Protein AF-A0A8U0A5E9-F1 (afdb_monomer_lite)

Foldseek 3Di:
DPPLVVVLVPDPDPVVNVVSVVVVLVVLQVPDPLWDPVVLLVLQVVLQVVDQFWKWKWWDASSHQIAIETAPPQDVVNVVVQLVCCLVVVADPFDPSQVVSVVVSCVVIVRGPDMKMWGADPNDITIHQHDQPDPVHHPVNSVVNNVSSVCCVPVPPVPPRYDHD

pLDDT: mean 82.04, std 12.23, range [41.22, 96.75]

Organism: NCBI:txid2934340

Structure (mmCIF, N/CA/C/O backbone):
data_AF-A0A8U0A5E9-F1
#
_entry.id   AF-A0A8U0A5E9-F1
#
loop_
_atom_site.group_PDB
_atom_site.id
_atom_site.type_symbol
_atom_site.label_atom_id
_atom_site.label_alt_id
_atom_site.label_comp_id
_atom_site.label_asym_id
_atom_site.label_entity_id
_atom_site.label_seq_id
_atom_site.pdbx_PDB_ins_code
_atom_site.Cartn_x
_atom_site.Cartn_y
_atom_site.Cartn_z
_atom_site.occupancy
_atom_site.B_iso_or_equiv
_atom_site.auth_seq_id
_atom_site.auth_comp_id
_atom_site.auth_asym_id
_atom_site.auth_atom_id
_atom_site.pdbx_PDB_model_num
ATOM 1 N N . MET A 1 1 ? 11.866 -11.797 -27.544 1.00 51.47 1 MET A N 1
ATOM 2 C CA . MET A 1 1 ? 11.736 -10.654 -26.614 1.00 51.47 1 MET A CA 1
ATOM 3 C C . MET A 1 1 ? 12.312 -9.445 -27.316 1.00 51.47 1 MET A C 1
ATOM 5 O O . MET A 1 1 ? 13.395 -9.583 -27.867 1.00 51.47 1 MET A O 1
ATOM 9 N N . ALA A 1 2 ? 11.593 -8.322 -27.371 1.00 57.91 2 ALA A N 1
ATOM 10 C CA . ALA A 1 2 ? 12.193 -7.073 -27.834 1.00 57.91 2 ALA A CA 1
ATOM 11 C C . ALA A 1 2 ? 13.310 -6.688 -26.852 1.00 57.91 2 ALA A C 1
ATOM 13 O O . ALA A 1 2 ? 13.081 -6.697 -25.641 1.00 57.91 2 ALA A O 1
ATOM 14 N N . ASP A 1 3 ? 14.512 -6.423 -27.361 1.00 84.25 3 ASP A N 1
ATOM 15 C CA . ASP A 1 3 ? 15.645 -5.982 -26.550 1.00 84.25 3 ASP A CA 1
ATOM 16 C C . ASP A 1 3 ? 15.459 -4.499 -26.206 1.00 84.25 3 ASP A C 1
ATOM 18 O O . ASP A 1 3 ? 16.008 -3.602 -26.846 1.00 84.25 3 ASP A O 1
ATOM 22 N N . TRP A 1 4 ? 14.594 -4.235 -25.225 1.00 86.25 4 TRP A N 1
ATOM 23 C CA . TRP A 1 4 ? 14.297 -2.882 -24.760 1.00 86.25 4 TRP A CA 1
ATOM 24 C C . TRP A 1 4 ? 15.558 -2.168 -24.253 1.00 86.25 4 TRP A C 1
ATOM 26 O O . TRP A 1 4 ? 15.615 -0.942 -24.300 1.00 86.25 4 TRP A O 1
ATOM 36 N N . MET A 1 5 ? 16.580 -2.913 -23.805 1.00 87.44 5 MET A N 1
ATOM 37 C CA . M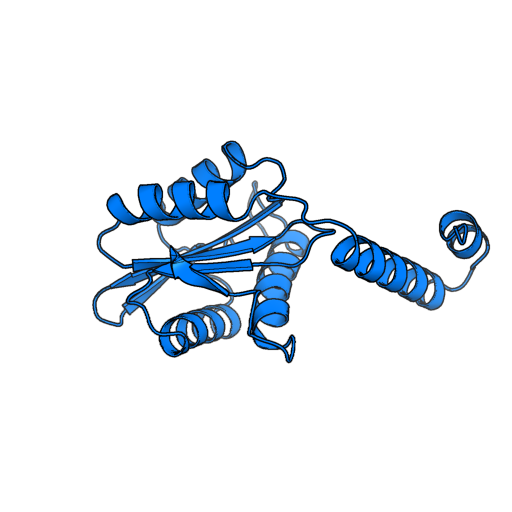ET A 1 5 ? 17.868 -2.344 -23.407 1.00 87.44 5 MET A CA 1
ATOM 38 C C . MET A 1 5 ? 18.635 -1.818 -24.621 1.00 87.44 5 MET A C 1
ATOM 40 O O . MET A 1 5 ? 19.213 -0.732 -24.541 1.00 87.44 5 MET A O 1
ATOM 44 N N . ALA A 1 6 ? 18.597 -2.522 -25.756 1.00 89.38 6 ALA A N 1
ATOM 45 C CA . ALA A 1 6 ? 19.139 -2.011 -27.014 1.00 89.38 6 ALA A CA 1
ATOM 46 C C . ALA A 1 6 ? 18.345 -0.798 -27.534 1.00 89.38 6 ALA A C 1
ATOM 48 O O . ALA A 1 6 ? 18.952 0.193 -27.938 1.00 89.38 6 ALA A O 1
ATOM 49 N N . GLU A 1 7 ? 17.006 -0.826 -27.475 1.00 90.19 7 GLU A N 1
ATOM 50 C CA . GLU A 1 7 ? 16.153 0.324 -27.841 1.00 90.19 7 GLU A CA 1
ATOM 51 C C . GLU A 1 7 ? 16.482 1.551 -26.968 1.00 90.19 7 GLU A C 1
ATOM 53 O O . GLU A 1 7 ? 16.698 2.650 -27.478 1.00 90.19 7 GLU A O 1
ATOM 58 N N . TYR A 1 8 ? 16.605 1.356 -25.652 1.00 89.25 8 TYR A N 1
ATOM 59 C CA . TYR A 1 8 ? 16.955 2.401 -24.690 1.00 89.25 8 TYR A CA 1
ATOM 60 C C . TYR A 1 8 ? 18.354 2.983 -24.933 1.00 89.25 8 TYR A C 1
ATOM 62 O O . TYR A 1 8 ? 18.518 4.206 -24.979 1.00 89.25 8 TYR A O 1
ATOM 70 N N . SER A 1 9 ? 19.357 2.117 -25.111 1.00 89.50 9 SER A N 1
ATOM 71 C CA . SER A 1 9 ? 20.761 2.523 -25.269 1.00 89.50 9 SER A CA 1
ATOM 72 C C . SER A 1 9 ? 20.992 3.315 -26.556 1.00 89.50 9 SER A C 1
ATOM 74 O O . SER A 1 9 ? 21.755 4.276 -26.544 1.00 89.50 9 SER A O 1
ATOM 76 N N . ASN A 1 10 ? 20.283 2.966 -27.634 1.00 93.00 10 ASN A N 1
ATOM 77 C CA . ASN A 1 10 ? 20.398 3.628 -28.937 1.00 93.00 10 ASN A CA 1
ATOM 78 C C . ASN A 1 10 ? 19.522 4.886 -29.077 1.00 93.00 10 ASN A C 1
ATOM 80 O O . ASN A 1 10 ? 19.561 5.554 -30.107 1.00 93.00 10 ASN A O 1
ATOM 84 N N . THR A 1 11 ? 18.700 5.206 -28.075 1.00 91.25 11 THR A N 1
ATOM 85 C CA . THR A 1 11 ? 17.837 6.390 -28.100 1.00 91.25 11 THR A CA 1
ATOM 86 C C . THR A 1 11 ? 18.564 7.572 -27.470 1.00 91.25 11 THR A C 1
ATOM 88 O O . THR A 1 11 ? 18.832 7.536 -26.277 1.00 91.25 11 THR A O 1
ATOM 91 N N . ASP A 1 12 ? 18.833 8.645 -28.212 1.00 91.12 12 ASP A N 1
ATOM 92 C CA . ASP A 1 12 ? 19.530 9.828 -27.669 1.00 91.12 12 ASP A CA 1
ATOM 93 C C . ASP A 1 12 ? 18.594 10.845 -26.999 1.00 91.12 12 ASP A C 1
ATOM 95 O O . ASP A 1 12 ? 19.025 11.676 -26.200 1.00 91.12 12 ASP A O 1
ATOM 99 N N . ASN A 1 13 ? 17.292 10.782 -27.292 1.00 91.81 13 ASN A N 1
ATOM 100 C CA . ASN A 1 13 ? 16.302 11.689 -26.719 1.00 91.81 13 ASN A CA 1
ATOM 101 C C . ASN A 1 13 ? 15.880 11.228 -25.303 1.00 91.81 13 ASN A C 1
ATOM 103 O O . ASN A 1 13 ? 15.302 10.143 -25.168 1.00 91.81 13 ASN A O 1
ATOM 107 N N . PRO A 1 14 ? 16.070 12.050 -24.250 1.00 81.69 14 PRO A N 1
ATOM 108 C CA . PRO A 1 14 ? 15.674 11.701 -22.882 1.00 81.69 14 PRO A CA 1
ATOM 109 C C . PRO A 1 14 ? 14.181 11.377 -22.713 1.00 81.69 14 PRO A C 1
ATOM 111 O O . PRO A 1 14 ? 13.823 10.509 -21.918 1.00 81.69 14 PRO A O 1
ATOM 114 N N . HIS A 1 15 ? 13.304 12.038 -23.474 1.00 77.25 15 HIS A N 1
ATOM 115 C CA . HIS A 1 15 ? 11.858 11.795 -23.438 1.00 77.25 15 HIS A CA 1
ATOM 116 C C . HIS A 1 15 ? 11.489 10.427 -24.014 1.00 77.25 15 HIS A C 1
ATOM 118 O O . HIS A 1 15 ? 10.670 9.706 -23.446 1.00 77.25 15 HIS A O 1
ATOM 124 N N . GLU A 1 16 ? 12.124 10.031 -25.115 1.00 88.38 16 GLU A N 1
ATOM 125 C CA . GLU A 1 16 ? 11.899 8.714 -25.718 1.00 88.38 16 GLU A CA 1
ATOM 126 C C . GLU A 1 16 ? 12.497 7.596 -24.849 1.00 88.38 16 GLU A C 1
ATOM 128 O O . GLU A 1 16 ? 11.828 6.591 -24.605 1.00 88.38 16 GLU A O 1
ATOM 133 N N . ARG A 1 17 ? 13.673 7.817 -24.238 1.00 76.94 17 ARG A N 1
ATOM 134 C CA . ARG A 1 17 ? 14.220 6.928 -23.194 1.00 76.94 17 ARG A CA 1
ATOM 135 C C . ARG A 1 17 ? 13.240 6.727 -22.040 1.00 76.94 17 ARG A C 1
ATOM 137 O O . ARG A 1 17 ? 13.028 5.600 -21.594 1.00 76.94 17 ARG A O 1
ATOM 144 N N . TYR A 1 18 ? 12.616 7.806 -21.570 1.00 74.12 18 TYR A N 1
ATOM 145 C CA . TYR A 1 18 ? 11.615 7.739 -20.509 1.00 74.12 18 TYR A CA 1
ATOM 146 C C . TYR A 1 18 ? 10.375 6.933 -20.924 1.00 74.12 18 TYR A C 1
ATOM 148 O O . TYR A 1 18 ? 9.887 6.112 -20.145 1.00 74.12 18 TYR A O 1
ATOM 156 N N . LYS A 1 19 ? 9.880 7.100 -22.157 1.00 81.62 19 LYS A N 1
ATOM 157 C CA . LYS A 1 19 ? 8.764 6.295 -22.684 1.00 81.62 19 LYS A CA 1
ATOM 158 C C . LYS A 1 19 ? 9.102 4.805 -22.756 1.00 81.62 19 LYS A C 1
ATOM 160 O O . LYS A 1 19 ? 8.253 3.992 -22.393 1.00 81.62 19 LYS A O 1
ATOM 165 N N . ILE A 1 20 ? 10.314 4.451 -23.188 1.00 87.19 20 ILE A N 1
ATOM 166 C CA . ILE A 1 20 ? 10.789 3.058 -23.240 1.00 87.19 20 ILE A CA 1
ATOM 167 C C . ILE A 1 20 ? 10.809 2.456 -21.831 1.00 87.19 20 ILE A C 1
ATOM 169 O O . ILE A 1 20 ? 10.218 1.399 -21.612 1.00 87.19 20 ILE A O 1
ATOM 173 N N . LEU A 1 21 ? 11.384 3.169 -20.853 1.00 81.50 21 LEU A N 1
ATOM 174 C CA . LEU A 1 21 ? 11.375 2.743 -19.448 1.00 81.50 21 LEU A CA 1
ATOM 175 C C . LEU A 1 21 ? 9.952 2.553 -18.918 1.00 81.50 21 LEU A C 1
ATOM 177 O O . LEU A 1 21 ? 9.652 1.525 -18.318 1.00 81.50 21 LEU A O 1
ATOM 181 N N . ARG A 1 22 ? 9.041 3.500 -19.177 1.00 78.69 22 ARG A N 1
ATOM 182 C CA . ARG A 1 22 ? 7.634 3.371 -18.766 1.00 78.69 22 ARG A CA 1
ATOM 183 C C . ARG A 1 22 ? 6.946 2.157 -19.384 1.00 78.69 22 ARG A C 1
ATOM 185 O O . ARG A 1 22 ? 6.166 1.504 -18.692 1.00 78.69 22 ARG A O 1
ATOM 192 N N . ARG A 1 23 ? 7.209 1.867 -20.662 1.00 84.69 23 ARG A N 1
ATOM 193 C CA . ARG A 1 23 ? 6.657 0.700 -21.366 1.00 84.69 23 ARG A CA 1
ATOM 194 C C . ARG A 1 23 ? 7.155 -0.596 -20.732 1.00 84.69 23 ARG A C 1
ATOM 196 O O . ARG A 1 23 ? 6.354 -1.489 -20.475 1.00 84.69 23 ARG A O 1
ATOM 203 N N . GLU A 1 24 ? 8.446 -0.671 -20.423 1.00 83.19 24 GLU A N 1
ATOM 204 C CA . GLU A 1 24 ? 9.026 -1.849 -19.781 1.00 83.19 24 GLU A CA 1
ATOM 205 C C . GLU A 1 24 ? 8.528 -2.023 -18.340 1.00 83.19 24 GLU A C 1
ATOM 207 O O . GLU A 1 24 ? 8.145 -3.124 -17.953 1.00 83.19 24 GLU A O 1
ATOM 212 N N . MET A 1 25 ? 8.415 -0.939 -17.566 1.00 75.31 25 MET A N 1
ATOM 213 C CA . MET A 1 25 ? 7.797 -0.976 -16.236 1.00 75.31 25 MET A CA 1
ATOM 214 C C . MET A 1 25 ? 6.347 -1.473 -16.298 1.00 75.31 25 MET A C 1
ATOM 216 O O . MET A 1 25 ? 5.955 -2.301 -15.481 1.00 75.31 25 MET A O 1
ATOM 220 N N . ALA A 1 26 ? 5.548 -1.010 -17.266 1.00 75.81 26 ALA A N 1
ATOM 221 C CA . ALA A 1 26 ? 4.179 -1.491 -17.461 1.00 75.81 26 ALA A CA 1
ATOM 222 C C . ALA A 1 26 ? 4.147 -2.990 -17.808 1.00 75.81 26 ALA A C 1
ATOM 224 O O . ALA A 1 26 ? 3.394 -3.747 -17.198 1.00 75.81 26 ALA A O 1
ATOM 225 N N . ARG A 1 27 ? 5.033 -3.443 -18.703 1.00 79.50 27 ARG A N 1
ATOM 226 C CA . ARG A 1 27 ? 5.169 -4.861 -19.064 1.00 79.50 27 ARG A CA 1
ATOM 227 C C . ARG A 1 27 ? 5.547 -5.730 -17.860 1.00 79.50 27 ARG A C 1
ATOM 229 O O . ARG A 1 27 ? 4.978 -6.805 -17.669 1.00 79.50 27 ARG A O 1
ATOM 236 N N . LEU A 1 28 ? 6.501 -5.289 -17.038 1.00 74.81 28 LEU A N 1
ATOM 237 C CA . LEU A 1 28 ? 6.899 -6.009 -15.824 1.00 74.81 28 LEU A CA 1
ATOM 238 C C . LEU A 1 28 ? 5.727 -6.122 -14.833 1.00 74.81 28 LEU A C 1
ATOM 240 O O . LEU A 1 28 ? 5.490 -7.209 -14.305 1.00 74.81 28 LEU A O 1
ATOM 244 N N . ARG A 1 29 ? 4.920 -5.060 -14.695 1.00 71.75 29 ARG A N 1
ATOM 245 C CA . ARG A 1 29 ? 3.707 -5.037 -13.851 1.00 71.75 29 ARG A CA 1
ATOM 246 C C . ARG A 1 29 ? 2.626 -6.004 -14.301 1.00 71.75 29 ARG A C 1
ATOM 248 O O . ARG A 1 29 ? 1.867 -6.500 -13.475 1.00 71.75 29 ARG A O 1
ATOM 255 N N . GLU A 1 30 ? 2.530 -6.274 -15.593 1.00 69.94 30 GLU A N 1
ATOM 256 C CA . GLU A 1 30 ? 1.535 -7.196 -16.144 1.00 69.94 30 GLU A CA 1
ATOM 257 C C . GLU A 1 30 ? 1.966 -8.662 -16.082 1.00 69.94 30 GLU A C 1
ATOM 259 O O . GLU A 1 30 ? 1.116 -9.548 -16.109 1.00 69.94 30 GLU A O 1
ATOM 264 N N . THR A 1 31 ? 3.268 -8.937 -15.991 1.00 63.59 31 THR A N 1
ATOM 265 C CA . THR A 1 31 ? 3.801 -10.286 -16.227 1.00 63.59 31 THR A CA 1
ATOM 266 C C . THR A 1 31 ? 4.102 -11.088 -14.964 1.00 63.59 31 THR A C 1
ATOM 268 O O . THR A 1 31 ? 4.316 -12.296 -15.072 1.00 63.59 31 THR A O 1
ATOM 271 N N . ARG A 1 32 ? 4.116 -10.477 -13.768 1.00 58.53 32 ARG A N 1
ATOM 272 C CA . ARG A 1 32 ? 4.391 -11.189 -12.506 1.00 58.53 32 ARG A CA 1
ATOM 273 C C . ARG A 1 32 ? 3.569 -10.653 -11.331 1.00 58.53 32 ARG A C 1
ATOM 275 O O . ARG A 1 32 ? 3.559 -9.453 -11.073 1.00 58.53 32 ARG A O 1
ATOM 282 N N . SER A 1 33 ? 2.959 -11.557 -10.556 1.00 61.69 33 SER A N 1
ATOM 283 C CA . SER A 1 33 ? 2.647 -11.266 -9.149 1.00 61.69 33 SER A CA 1
ATOM 284 C C . SER A 1 33 ? 3.960 -11.378 -8.385 1.00 61.69 33 SER A C 1
ATOM 286 O O . SER A 1 33 ? 4.547 -12.456 -8.336 1.00 61.69 33 SER A O 1
ATOM 288 N N . LEU A 1 34 ? 4.477 -10.254 -7.892 1.00 74.44 34 LEU A N 1
ATOM 289 C CA . LEU A 1 34 ? 5.813 -10.198 -7.286 1.00 74.44 34 LEU A CA 1
ATOM 290 C C . LEU A 1 34 ? 5.798 -10.486 -5.780 1.00 74.44 34 LEU A C 1
ATOM 292 O O . LEU A 1 34 ? 6.836 -10.822 -5.224 1.00 74.44 34 LEU A O 1
ATOM 296 N N . PHE A 1 35 ? 4.631 -10.433 -5.141 1.00 82.19 35 PHE A N 1
ATOM 297 C CA . PHE A 1 35 ? 4.410 -10.888 -3.770 1.00 82.19 35 PHE A CA 1
ATOM 298 C C . PHE A 1 35 ? 3.155 -11.767 -3.701 1.00 82.19 35 PHE A C 1
ATOM 300 O O . PHE A 1 35 ? 2.271 -11.679 -4.565 1.00 82.19 35 PHE A O 1
ATOM 307 N N . ASP A 1 36 ? 3.115 -12.638 -2.693 1.00 87.38 36 ASP A N 1
ATOM 308 C CA . ASP A 1 36 ? 1.976 -13.507 -2.415 1.00 87.38 36 ASP A CA 1
ATOM 309 C C . ASP A 1 36 ? 0.901 -12.714 -1.668 1.00 87.38 36 ASP A C 1
ATOM 311 O O . ASP A 1 36 ? 1.119 -12.208 -0.567 1.00 87.38 36 ASP A O 1
ATOM 315 N N . ARG A 1 37 ? -0.256 -12.573 -2.307 1.00 88.94 37 ARG A N 1
ATOM 316 C CA . ARG A 1 37 ? -1.354 -11.739 -1.821 1.00 88.94 37 ARG A CA 1
ATOM 317 C C . ARG A 1 37 ? -2.007 -12.315 -0.568 1.00 88.94 37 ARG A C 1
ATOM 319 O O . ARG A 1 37 ? -2.411 -11.551 0.300 1.00 88.94 37 ARG A O 1
ATOM 326 N N . GLU A 1 38 ? -2.101 -13.638 -0.470 1.00 90.75 38 GLU A N 1
ATOM 327 C CA . GLU A 1 38 ? -2.754 -14.310 0.655 1.00 90.75 38 GLU A CA 1
ATOM 328 C C . GLU A 1 38 ? -1.863 -14.265 1.897 1.00 90.75 38 GLU A C 1
ATOM 330 O O . GLU A 1 38 ? -2.343 -13.995 2.998 1.00 90.75 38 GLU A O 1
ATOM 335 N N . ILE A 1 39 ? -0.548 -14.439 1.721 1.00 92.81 39 ILE A N 1
ATOM 336 C CA . ILE A 1 39 ? 0.406 -14.323 2.834 1.00 92.81 39 ILE A CA 1
ATOM 337 C C . ILE A 1 39 ? 0.453 -12.874 3.342 1.00 92.81 39 ILE A C 1
ATOM 339 O O . ILE A 1 39 ? 0.420 -12.650 4.552 1.00 92.81 39 ILE A O 1
ATOM 343 N N . VAL A 1 40 ? 0.466 -11.880 2.443 1.00 93.44 40 VAL A N 1
ATOM 344 C CA . VAL A 1 40 ? 0.390 -10.463 2.841 1.00 93.44 40 VAL A CA 1
ATOM 345 C C . VAL A 1 40 ? -0.924 -10.173 3.571 1.00 93.44 40 VAL A C 1
ATOM 347 O O . VAL A 1 40 ? -0.879 -9.570 4.640 1.00 93.44 40 VAL A O 1
ATOM 350 N N . ALA A 1 41 ? -2.069 -10.649 3.068 1.00 94.38 41 ALA A N 1
ATOM 351 C CA . ALA A 1 41 ? -3.360 -10.511 3.747 1.00 94.38 41 ALA A CA 1
ATOM 352 C C . ALA A 1 41 ? -3.336 -11.110 5.166 1.00 94.38 41 ALA A C 1
ATOM 354 O O . ALA A 1 41 ? -3.806 -10.477 6.109 1.00 94.38 41 ALA A O 1
ATOM 355 N N . GLY A 1 42 ? -2.722 -12.284 5.346 1.00 95.94 42 GLY A N 1
ATOM 356 C CA . GLY A 1 42 ? -2.535 -12.902 6.661 1.00 95.94 42 GLY A CA 1
ATOM 357 C C . GLY A 1 42 ? -1.686 -12.055 7.617 1.00 95.94 42 GLY A C 1
ATOM 358 O O . GLY A 1 42 ? -2.041 -11.906 8.789 1.00 95.94 42 GLY A O 1
ATOM 359 N N . THR A 1 43 ? -0.598 -11.448 7.129 1.00 96.75 43 THR A N 1
ATOM 360 C CA . THR A 1 43 ? 0.194 -10.504 7.935 1.00 96.75 43 THR A CA 1
ATOM 361 C C . THR A 1 43 ? -0.621 -9.261 8.284 1.00 96.75 43 THR A C 1
ATOM 363 O O . THR A 1 43 ? -0.610 -8.861 9.446 1.00 96.75 43 THR A O 1
ATOM 366 N N . VAL A 1 44 ? -1.357 -8.674 7.333 1.00 96.19 44 VAL A N 1
ATOM 367 C CA . VAL A 1 44 ? -2.190 -7.487 7.588 1.00 96.19 44 VAL A CA 1
ATOM 368 C C . VAL A 1 44 ? -3.278 -7.791 8.623 1.00 96.19 44 VAL A C 1
ATOM 370 O O . VAL A 1 44 ? -3.420 -7.023 9.571 1.00 96.19 44 VAL A O 1
ATOM 373 N N . ARG A 1 45 ? -3.959 -8.942 8.535 1.00 96.69 45 ARG A N 1
ATOM 374 C CA . ARG A 1 45 ? -4.938 -9.392 9.541 1.00 96.69 45 ARG A CA 1
ATOM 375 C C . ARG A 1 45 ? -4.336 -9.452 10.945 1.00 96.69 45 ARG A C 1
ATOM 377 O O . ARG A 1 45 ? -4.888 -8.890 11.883 1.00 96.69 45 ARG A O 1
ATOM 384 N N . ARG A 1 46 ? -3.162 -10.070 11.087 1.00 96.50 46 ARG A N 1
ATOM 385 C CA . ARG A 1 46 ? -2.458 -10.164 12.376 1.00 96.50 46 ARG A CA 1
ATOM 386 C C . ARG A 1 46 ? -1.998 -8.800 12.905 1.00 96.50 46 ARG A C 1
ATOM 388 O O . ARG A 1 46 ? -1.942 -8.602 14.115 1.00 96.50 46 ARG A O 1
ATOM 395 N N . LEU A 1 47 ? -1.622 -7.870 12.025 1.00 96.00 47 LEU A N 1
ATOM 396 C CA . LEU A 1 47 ? -1.287 -6.499 12.422 1.00 96.00 47 LEU A CA 1
ATOM 397 C C . LEU A 1 47 ? -2.537 -5.735 12.876 1.00 96.00 47 LEU A C 1
ATOM 399 O O . LEU A 1 47 ? -2.460 -5.001 13.857 1.00 96.00 47 LEU A O 1
ATOM 403 N N . ASN A 1 48 ? -3.675 -5.955 12.209 1.00 95.44 48 ASN A N 1
ATOM 404 C CA . ASN A 1 48 ? -4.968 -5.348 12.523 1.00 95.44 48 ASN A CA 1
ATOM 405 C C . ASN A 1 48 ? -5.451 -5.714 13.930 1.00 95.44 48 ASN A C 1
ATOM 407 O O . ASN A 1 48 ? -5.920 -4.851 14.654 1.00 95.44 48 ASN A O 1
ATOM 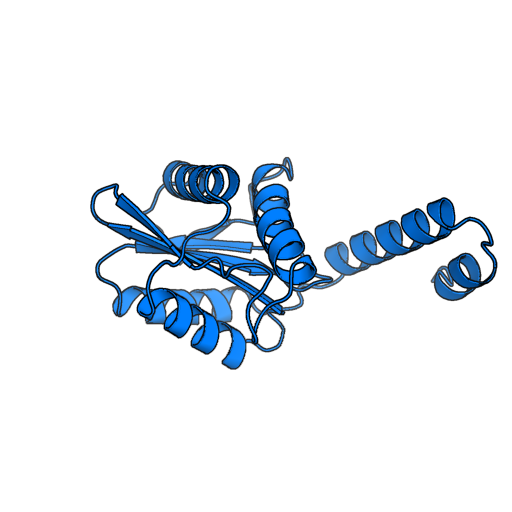411 N N . GLU A 1 49 ? -5.259 -6.964 14.358 1.00 94.31 49 GLU A N 1
ATOM 412 C CA . GLU A 1 49 ? -5.601 -7.435 15.714 1.00 94.31 49 GLU A CA 1
ATOM 413 C C . GLU A 1 49 ? -4.897 -6.666 16.850 1.00 94.31 49 GLU A C 1
ATOM 415 O O . GLU A 1 49 ? -5.289 -6.784 18.010 1.00 94.31 49 GLU A O 1
ATOM 420 N N . ARG A 1 50 ? -3.837 -5.907 16.542 1.00 93.12 50 ARG A N 1
ATOM 421 C CA . ARG A 1 50 ? -3.069 -5.112 17.514 1.00 93.12 50 ARG A CA 1
ATOM 422 C C . ARG A 1 50 ? -3.453 -3.631 17.526 1.00 93.12 50 ARG A C 1
ATOM 424 O O . ARG A 1 50 ? -2.888 -2.892 18.328 1.00 93.12 50 ARG A O 1
ATOM 431 N N . GLN A 1 51 ? -4.327 -3.203 16.620 1.00 90.06 51 GLN A N 1
ATOM 432 C CA . GLN A 1 51 ? -4.777 -1.818 16.501 1.00 90.06 51 GLN A CA 1
ATOM 433 C C . GLN A 1 51 ? -6.136 -1.636 17.172 1.00 90.06 51 GLN A C 1
ATOM 435 O O . GLN A 1 51 ? -6.873 -2.600 17.379 1.00 90.06 51 GLN A O 1
ATOM 440 N N . GLU A 1 52 ? -6.462 -0.397 17.535 1.00 89.56 52 GLU A N 1
ATOM 441 C CA . GLU A 1 52 ? -7.779 -0.080 18.095 1.00 89.56 52 GLU A CA 1
ATOM 442 C C . GLU A 1 52 ? -8.837 0.043 16.992 1.00 89.56 52 GLU A C 1
ATOM 444 O O . GLU A 1 52 ? -10.009 -0.253 17.226 1.00 89.56 52 GLU A O 1
ATOM 449 N N . GLY A 1 53 ? -8.424 0.480 15.800 1.00 91.50 53 GLY A N 1
ATOM 450 C CA . GLY A 1 53 ? -9.255 0.583 14.609 1.00 91.50 53 GLY A CA 1
ATOM 451 C C . GLY A 1 53 ? -8.966 -0.471 13.538 1.00 91.50 53 GLY A C 1
ATOM 452 O O . GLY A 1 53 ? -8.177 -1.399 13.700 1.00 91.50 53 GLY A O 1
ATOM 453 N N . GLU A 1 54 ? -9.622 -0.287 12.399 1.00 94.44 54 GLU A N 1
ATOM 454 C CA . GLU A 1 54 ? -9.471 -1.102 11.198 1.00 94.44 54 GLU A CA 1
ATOM 455 C C . GLU A 1 54 ? -8.295 -0.606 10.354 1.00 94.44 54 GLU A C 1
ATOM 457 O O . GLU A 1 54 ? -8.244 0.561 9.959 1.00 94.44 54 GLU A O 1
ATOM 462 N N . LEU A 1 55 ? -7.350 -1.491 10.048 1.00 95.19 55 LEU A N 1
ATOM 463 C CA . LEU A 1 55 ? -6.218 -1.187 9.187 1.00 95.19 55 LEU A CA 1
ATOM 464 C C . LEU A 1 55 ? -6.612 -1.197 7.711 1.00 95.19 55 LEU A C 1
ATOM 466 O O . LEU A 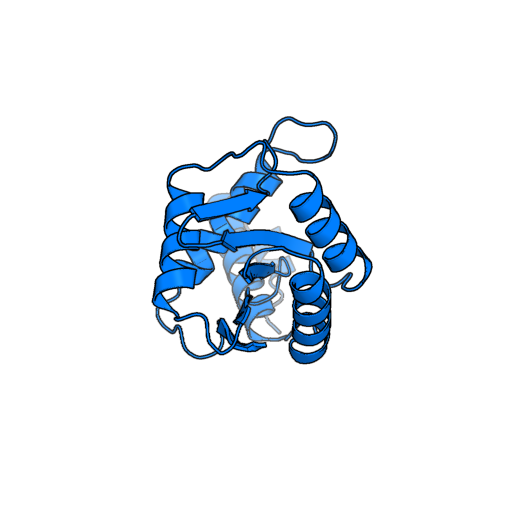1 55 ? -7.227 -2.123 7.202 1.00 95.19 55 LEU A O 1
ATOM 470 N N . ILE A 1 56 ? -6.153 -0.196 6.973 1.00 93.88 56 ILE A N 1
ATOM 471 C CA . ILE A 1 56 ? -6.161 -0.206 5.514 1.00 93.88 56 ILE A CA 1
ATOM 472 C C . ILE A 1 56 ? -4.724 -0.074 5.040 1.00 93.88 56 ILE A C 1
ATOM 474 O O . ILE A 1 56 ? -4.023 0.879 5.382 1.00 93.88 56 ILE A O 1
ATOM 478 N N . VAL A 1 57 ? -4.263 -1.045 4.252 1.00 93.69 57 VAL A N 1
ATOM 479 C CA . VAL A 1 57 ? -2.857 -1.131 3.846 1.00 93.69 57 VAL A CA 1
ATOM 480 C C . VAL A 1 57 ? -2.738 -1.098 2.335 1.00 93.69 57 VAL A C 1
ATOM 482 O O . VAL A 1 57 ? -3.285 -1.944 1.636 1.00 93.69 57 VAL A O 1
ATOM 485 N N . PHE A 1 58 ? -1.959 -0.155 1.819 1.00 92.06 58 PHE A N 1
ATOM 486 C CA . PHE A 1 58 ? -1.621 -0.073 0.401 1.00 92.06 58 PHE A CA 1
ATOM 487 C C . PHE A 1 58 ? -0.194 -0.549 0.214 1.00 92.06 58 PHE A C 1
ATOM 489 O O . PHE A 1 58 ? 0.720 0.006 0.820 1.00 92.06 58 PHE A O 1
ATOM 496 N N . VAL A 1 59 ? 0.018 -1.544 -0.641 1.00 89.62 59 VAL A N 1
ATOM 497 C CA . VAL A 1 59 ? 1.348 -2.091 -0.915 1.00 89.62 59 VAL A CA 1
ATOM 498 C C . VAL A 1 59 ? 1.671 -2.060 -2.398 1.00 89.62 59 VAL A C 1
ATOM 500 O O . VAL A 1 59 ? 0.792 -2.185 -3.253 1.00 89.62 59 VAL A O 1
ATOM 503 N N . ALA A 1 60 ? 2.957 -1.964 -2.711 1.00 86.25 60 ALA A N 1
ATOM 504 C CA . ALA A 1 60 ? 3.449 -2.141 -4.063 1.00 86.25 60 ALA A CA 1
ATOM 505 C C . ALA A 1 60 ? 4.840 -2.762 -4.104 1.00 86.25 60 ALA A C 1
ATOM 507 O O . ALA A 1 60 ? 5.676 -2.583 -3.217 1.00 86.25 60 ALA A O 1
ATOM 508 N N . ASN A 1 61 ? 5.096 -3.422 -5.224 1.00 83.38 61 ASN A N 1
ATOM 509 C CA . ASN A 1 61 ? 6.433 -3.641 -5.743 1.00 83.38 61 ASN A CA 1
ATOM 510 C C . ASN A 1 61 ? 6.661 -2.621 -6.869 1.00 83.38 61 ASN A C 1
ATOM 512 O O . ASN A 1 61 ? 5.726 -2.336 -7.618 1.00 83.38 61 ASN A O 1
ATOM 516 N N . ASP A 1 62 ? 7.878 -2.102 -7.034 1.00 75.12 62 ASP A N 1
ATOM 517 C CA . ASP A 1 62 ? 8.199 -1.118 -8.089 1.00 75.12 62 ASP A CA 1
ATOM 518 C C . ASP A 1 62 ? 7.771 -1.568 -9.494 1.00 75.12 62 ASP A C 1
ATOM 520 O O . ASP A 1 62 ? 7.343 -0.764 -10.338 1.00 75.12 62 ASP A O 1
ATOM 524 N N . PHE A 1 63 ? 7.834 -2.880 -9.705 1.00 70.94 63 PHE A N 1
ATOM 525 C CA . PHE A 1 63 ? 7.546 -3.558 -10.956 1.00 70.94 63 PHE A CA 1
ATOM 526 C C . PHE A 1 63 ? 6.259 -4.381 -10.910 1.00 70.94 63 PHE A C 1
ATOM 528 O O . PHE A 1 63 ? 6.002 -5.108 -11.858 1.00 70.94 63 PHE A O 1
ATOM 535 N N . GLY A 1 64 ? 5.464 -4.307 -9.839 1.00 68.88 64 GLY A N 1
ATOM 536 C CA . GLY A 1 64 ? 4.231 -5.082 -9.666 1.00 68.88 64 GLY A CA 1
ATOM 537 C C . GLY A 1 64 ? 2.977 -4.211 -9.680 1.00 68.88 64 GLY A C 1
ATOM 538 O O . GLY A 1 64 ? 3.051 -2.984 -9.589 1.00 68.88 64 GLY A O 1
ATOM 539 N N . ARG A 1 65 ? 1.803 -4.842 -9.789 1.00 76.06 65 ARG A N 1
ATOM 540 C CA . ARG A 1 65 ? 0.534 -4.139 -9.555 1.00 76.06 65 ARG A CA 1
ATOM 541 C C . ARG A 1 65 ? 0.396 -3.837 -8.062 1.00 76.06 65 ARG A C 1
ATOM 543 O O . ARG A 1 65 ? 0.616 -4.746 -7.259 1.00 76.06 65 ARG A O 1
ATOM 550 N N . PRO A 1 66 ? 0.050 -2.601 -7.683 1.00 83.00 66 PRO A N 1
ATOM 551 C CA . PRO A 1 66 ? -0.227 -2.300 -6.294 1.00 83.00 66 PRO A CA 1
ATOM 552 C C . PRO A 1 66 ? -1.510 -2.979 -5.827 1.00 83.00 66 PRO A C 1
ATOM 554 O O . PRO A 1 66 ? -2.379 -3.290 -6.640 1.00 83.00 66 PRO A O 1
ATOM 557 N N . MET A 1 67 ? -1.613 -3.194 -4.521 1.00 87.38 67 MET A N 1
ATOM 558 C CA . MET A 1 67 ? -2.771 -3.808 -3.876 1.00 87.38 67 MET A CA 1
ATOM 559 C C . MET A 1 67 ? -3.182 -2.976 -2.667 1.00 87.38 67 MET A C 1
ATOM 561 O O . MET A 1 67 ? -2.322 -2.455 -1.957 1.00 87.38 67 MET A O 1
ATOM 565 N N . ALA A 1 68 ? -4.483 -2.880 -2.434 1.00 90.75 68 ALA A N 1
ATOM 566 C CA . ALA A 1 68 ? -5.067 -2.333 -1.221 1.00 90.75 68 ALA A CA 1
ATOM 567 C C . ALA A 1 68 ? -5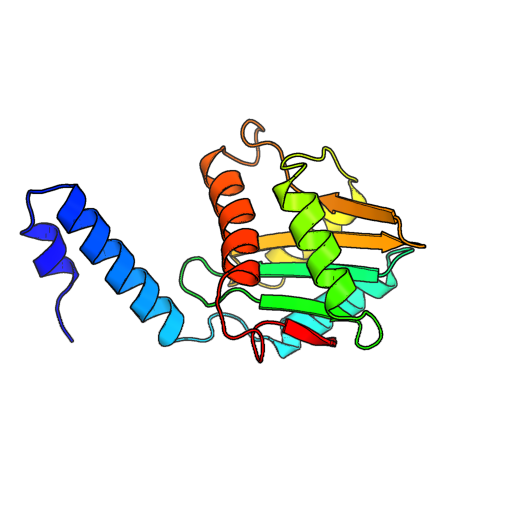.704 -3.471 -0.414 1.00 90.75 68 ALA A C 1
ATOM 569 O O . ALA A 1 68 ? -6.426 -4.291 -0.974 1.00 90.75 68 ALA A O 1
ATOM 570 N N . TYR A 1 69 ? -5.427 -3.522 0.881 1.00 92.81 69 TYR A N 1
ATOM 571 C CA . TYR A 1 69 ? -5.963 -4.500 1.818 1.00 92.81 69 TYR A CA 1
ATOM 572 C C . TYR A 1 69 ? -6.898 -3.787 2.784 1.00 92.81 69 TYR A C 1
ATOM 574 O O . TYR A 1 69 ? -6.523 -2.747 3.328 1.00 92.81 69 TYR A O 1
ATOM 582 N N . ARG A 1 70 ? -8.085 -4.353 2.997 1.00 93.06 70 ARG A N 1
ATOM 583 C CA . ARG A 1 70 ? -9.088 -3.869 3.954 1.00 93.06 70 ARG A CA 1
ATOM 584 C C . ARG A 1 70 ? -9.753 -5.055 4.666 1.00 93.06 70 ARG A C 1
ATOM 586 O O . ARG A 1 70 ? -9.801 -6.126 4.062 1.00 93.06 70 ARG A O 1
ATOM 593 N N . PRO A 1 71 ? -10.293 -4.891 5.880 1.00 93.06 71 PRO A N 1
ATOM 594 C CA . PRO A 1 71 ? -11.146 -5.907 6.480 1.00 93.06 71 PRO A CA 1
ATOM 595 C C . PRO A 1 71 ? -12.364 -6.203 5.602 1.00 93.06 71 PRO A C 1
ATOM 597 O O . PRO A 1 71 ? -12.830 -5.343 4.844 1.00 93.06 71 PRO A O 1
ATOM 600 N N . GLU A 1 72 ? -12.885 -7.424 5.703 1.00 90.94 72 GLU A N 1
ATOM 601 C CA . GLU A 1 72 ? -14.077 -7.855 4.962 1.00 90.94 72 GLU A CA 1
ATOM 602 C C . GLU A 1 72 ? -15.284 -6.927 5.191 1.00 90.94 72 GLU A C 1
ATOM 604 O O . GLU A 1 72 ? -15.931 -6.514 4.221 1.00 90.94 72 GLU A O 1
ATOM 609 N N . ASP A 1 73 ? -15.498 -6.518 6.444 1.00 87.75 73 ASP A N 1
ATOM 610 C CA . ASP A 1 73 ? -16.614 -5.668 6.874 1.00 87.75 73 ASP A CA 1
ATOM 611 C C . ASP A 1 73 ? -16.424 -4.174 6.541 1.00 87.75 73 ASP A C 1
ATOM 613 O O . ASP A 1 73 ? -17.391 -3.409 6.511 1.00 87.75 73 ASP A O 1
ATOM 617 N N . THR A 1 74 ? -15.196 -3.741 6.241 1.00 86.81 74 THR A N 1
ATOM 618 C CA . THR A 1 74 ? -14.889 -2.345 5.905 1.00 86.81 74 THR A CA 1
ATOM 619 C C . THR A 1 74 ? -15.273 -2.061 4.462 1.00 86.81 74 THR A C 1
ATOM 621 O O . THR A 1 74 ? -14.587 -2.513 3.552 1.00 86.81 74 THR A O 1
ATOM 624 N N . GLY A 1 75 ? -16.323 -1.284 4.207 1.00 84.69 75 GLY A N 1
ATOM 625 C CA . GLY A 1 75 ? -16.767 -0.980 2.843 1.00 84.69 75 GLY A CA 1
ATOM 626 C C . GLY A 1 75 ? -15.695 -0.344 1.940 1.00 84.69 75 GLY A C 1
ATOM 627 O O . GLY A 1 75 ? -14.737 0.291 2.392 1.00 84.69 75 GLY A O 1
ATOM 628 N N . ILE A 1 76 ? -15.841 -0.509 0.621 1.00 85.06 76 ILE A N 1
ATOM 629 C CA . ILE A 1 76 ? -14.883 0.043 -0.353 1.00 85.06 76 ILE A CA 1
ATOM 630 C C . ILE A 1 76 ? -14.841 1.579 -0.315 1.00 85.06 76 ILE A C 1
ATOM 632 O O . ILE A 1 76 ? -13.783 2.171 -0.511 1.00 85.06 76 ILE A O 1
ATOM 636 N N . GLU A 1 77 ? -15.959 2.209 0.036 1.00 87.25 77 GLU A N 1
ATOM 637 C CA . GLU A 1 77 ? -16.110 3.646 0.246 1.00 87.25 77 GLU A CA 1
ATOM 638 C C . GLU A 1 77 ? -15.217 4.177 1.375 1.00 87.25 77 GLU A C 1
ATOM 640 O O . GLU A 1 77 ? -14.717 5.299 1.307 1.00 87.25 77 GLU A O 1
ATOM 645 N N . ILE A 1 78 ? -14.955 3.353 2.389 1.00 89.19 78 ILE A N 1
ATOM 646 C CA . ILE A 1 78 ? -14.081 3.700 3.505 1.00 89.19 78 ILE A CA 1
ATOM 647 C C . ILE A 1 78 ? -12.608 3.655 3.064 1.00 89.19 78 ILE A C 1
ATOM 649 O O . ILE A 1 78 ? -11.830 4.562 3.365 1.00 89.19 78 ILE A O 1
ATOM 653 N N . GLN A 1 79 ? -12.232 2.654 2.264 1.00 88.44 79 GLN A N 1
ATOM 654 C CA . GLN A 1 79 ? -10.919 2.605 1.611 1.00 88.44 79 GLN A CA 1
ATOM 655 C C . GLN A 1 79 ? -10.707 3.812 0.677 1.00 88.44 79 GLN A C 1
ATOM 657 O O . GLN A 1 79 ? -9.603 4.358 0.623 1.00 88.44 79 GLN A O 1
ATOM 662 N N . ASP A 1 80 ? -11.749 4.257 -0.030 1.00 87.81 80 ASP A N 1
ATOM 663 C CA . ASP A 1 80 ? -11.708 5.461 -0.868 1.00 87.81 80 ASP A CA 1
ATOM 664 C C . ASP A 1 80 ? -11.553 6.744 -0.045 1.00 87.81 80 ASP A C 1
ATOM 666 O O . ASP A 1 80 ? -10.753 7.608 -0.410 1.00 87.81 80 ASP A O 1
ATOM 670 N N . ALA A 1 81 ? -12.224 6.841 1.106 1.00 89.06 81 ALA A N 1
ATOM 671 C CA . ALA A 1 81 ? -12.044 7.956 2.032 1.00 89.06 81 ALA A CA 1
ATOM 672 C C . ALA A 1 81 ? -10.592 8.057 2.534 1.00 89.06 81 ALA A C 1
ATOM 674 O O . ALA A 1 81 ? -10.032 9.153 2.587 1.00 89.06 81 ALA A O 1
ATOM 675 N N . VAL A 1 82 ? -9.936 6.925 2.823 1.00 89.69 82 VAL A N 1
ATOM 676 C CA . VAL A 1 82 ? -8.505 6.903 3.182 1.00 89.69 82 VAL A CA 1
ATOM 677 C C . VAL A 1 82 ? -7.622 7.377 2.032 1.00 89.69 82 VAL A C 1
ATOM 679 O O . VAL A 1 82 ? -6.719 8.188 2.246 1.00 89.69 82 VAL A O 1
ATOM 682 N N . ARG A 1 83 ? -7.878 6.912 0.800 1.00 88.62 83 ARG A N 1
ATOM 683 C CA . ARG A 1 83 ? -7.135 7.377 -0.386 1.00 88.62 83 ARG A CA 1
ATOM 684 C C . ARG A 1 83 ? -7.243 8.890 -0.533 1.00 88.62 83 ARG A C 1
ATOM 686 O O . ARG A 1 83 ? -6.232 9.553 -0.759 1.00 88.62 83 ARG A O 1
ATOM 693 N N . GLN A 1 84 ? -8.452 9.424 -0.389 1.00 88.50 84 GLN A N 1
ATOM 694 C CA . GLN A 1 84 ? -8.703 10.856 -0.470 1.00 88.50 84 GLN A CA 1
ATOM 695 C C . GLN A 1 84 ? -7.957 11.619 0.632 1.00 88.50 84 GLN A C 1
ATOM 697 O O . GLN A 1 84 ? -7.238 12.566 0.315 1.00 88.50 84 GLN A O 1
ATOM 702 N N . ALA A 1 85 ? -8.037 11.163 1.886 1.00 87.75 85 ALA A N 1
ATOM 703 C CA . ALA A 1 85 ? -7.346 11.791 3.010 1.00 87.75 85 ALA A CA 1
ATOM 704 C C . ALA A 1 85 ? -5.828 11.901 2.772 1.00 87.75 85 ALA A C 1
ATOM 706 O O . ALA A 1 85 ? -5.252 12.972 2.955 1.00 87.75 85 ALA A O 1
ATOM 707 N N . ILE A 1 86 ? -5.192 10.832 2.275 1.00 87.00 86 ILE A N 1
ATOM 708 C CA . ILE A 1 86 ? -3.753 10.823 1.962 1.00 87.00 86 ILE A CA 1
ATOM 709 C C . ILE A 1 86 ? -3.415 11.782 0.807 1.00 87.00 86 ILE A C 1
ATOM 711 O O . ILE A 1 86 ? -2.391 12.467 0.843 1.00 87.00 86 ILE A O 1
ATOM 715 N N . LEU A 1 87 ? -4.243 11.832 -0.243 1.00 85.69 87 LEU A N 1
ATOM 716 C CA . LEU A 1 87 ? -4.009 12.710 -1.398 1.00 85.69 87 LEU A CA 1
ATOM 717 C C . LEU A 1 87 ? -4.143 14.197 -1.036 1.00 85.69 87 LEU A C 1
ATOM 719 O O . LEU A 1 87 ? -3.395 15.026 -1.570 1.00 85.69 87 LEU A O 1
ATOM 723 N N . GLU A 1 88 ? -5.073 14.522 -0.138 1.00 86.44 88 GLU A N 1
ATOM 724 C CA . GLU A 1 88 ? -5.319 15.878 0.357 1.00 86.44 88 GLU A CA 1
ATOM 725 C C . GLU A 1 88 ? -4.239 16.318 1.354 1.00 86.44 88 GLU A C 1
ATOM 727 O O . GLU A 1 88 ? -3.674 17.404 1.213 1.00 86.44 88 GLU A O 1
ATOM 732 N N . ASN A 1 89 ? -3.878 15.446 2.299 1.00 79.44 89 ASN A N 1
ATOM 733 C CA . ASN A 1 89 ? -2.967 15.738 3.404 1.00 79.44 89 ASN A CA 1
ATOM 734 C C . ASN A 1 89 ? -1.694 14.875 3.307 1.00 79.44 89 ASN A C 1
ATOM 736 O O . ASN A 1 89 ? -1.382 14.051 4.157 1.00 79.44 89 ASN A O 1
ATOM 740 N N . LYS A 1 90 ? -0.931 15.085 2.229 1.00 70.88 90 LYS A N 1
ATOM 741 C CA . LYS A 1 90 ? 0.242 14.293 1.781 1.00 70.88 90 LYS A CA 1
ATOM 742 C C . LYS A 1 90 ? 1.316 13.971 2.826 1.00 70.88 90 LYS A C 1
ATOM 744 O O . LYS A 1 90 ? 2.171 13.135 2.549 1.00 70.88 90 LYS A O 1
ATOM 749 N N . TYR A 1 91 ? 1.323 14.659 3.959 1.00 71.25 91 TYR A N 1
ATOM 750 C CA . TYR A 1 91 ? 2.211 14.380 5.073 1.00 71.25 91 TYR A CA 1
ATOM 751 C C . TYR A 1 91 ? 1.373 14.332 6.333 1.00 71.25 91 TYR A C 1
ATOM 753 O O . TYR A 1 91 ? 0.598 15.248 6.603 1.00 71.25 91 TYR A O 1
ATOM 761 N N . ASP A 1 92 ? 1.574 13.271 7.089 1.00 66.62 92 ASP A N 1
ATOM 762 C CA . ASP A 1 92 ? 1.123 13.189 8.459 1.00 66.62 92 ASP A CA 1
ATOM 763 C C . ASP A 1 92 ? 2.321 12.657 9.238 1.00 66.62 92 ASP A C 1
ATOM 765 O O . ASP A 1 92 ? 2.848 11.585 8.913 1.00 66.62 92 ASP A O 1
ATOM 769 N N . GLU A 1 93 ? 2.781 13.409 10.243 1.00 60.06 93 GLU A N 1
ATOM 770 C CA . GLU A 1 93 ? 3.645 12.869 11.303 1.00 60.06 93 GLU A CA 1
ATOM 771 C C . GLU A 1 93 ? 2.770 11.988 12.206 1.00 60.06 93 GLU A C 1
ATOM 773 O O . GLU A 1 93 ? 2.604 12.201 13.404 1.00 60.06 93 GLU A O 1
ATOM 778 N N . GLY A 1 94 ? 2.121 11.030 11.553 1.00 65.62 94 GLY A N 1
ATOM 779 C CA . GLY A 1 94 ? 1.156 10.128 12.110 1.00 65.62 94 GLY A CA 1
ATOM 780 C C . GLY A 1 94 ? 1.860 8.913 12.708 1.00 65.62 94 GLY A C 1
ATOM 781 O O . GLY A 1 94 ? 3.024 8.645 12.434 1.00 65.62 94 GLY A O 1
ATOM 782 N N . PRO A 1 95 ? 1.168 8.174 13.557 1.00 73.62 95 PRO A N 1
ATOM 783 C CA . PRO A 1 95 ? 1.698 7.653 14.815 1.00 73.62 95 PRO A CA 1
ATOM 784 C C . PRO A 1 95 ? 2.653 6.449 14.708 1.00 73.62 95 PRO A C 1
ATOM 786 O O . PRO A 1 95 ? 2.607 5.648 13.771 1.00 73.62 95 PRO A O 1
ATOM 789 N N . ASP A 1 96 ? 3.551 6.342 15.698 1.00 84.56 96 ASP A N 1
ATOM 790 C CA . ASP A 1 96 ? 4.645 5.357 15.756 1.00 84.56 96 ASP A CA 1
ATOM 791 C C . ASP A 1 96 ? 4.165 3.904 15.612 1.00 84.56 96 ASP A C 1
ATOM 793 O O . ASP A 1 96 ? 4.882 3.056 15.077 1.00 84.56 96 ASP A O 1
ATOM 797 N N . ASP A 1 97 ? 2.946 3.608 16.057 1.00 90.31 97 ASP A N 1
ATOM 798 C CA . ASP A 1 97 ? 2.287 2.308 15.918 1.00 90.31 97 ASP A CA 1
ATOM 799 C C . ASP A 1 97 ? 2.084 1.900 14.448 1.00 90.31 97 ASP A C 1
ATOM 801 O O . ASP A 1 97 ? 2.438 0.779 14.067 1.00 90.31 97 ASP A O 1
ATOM 805 N N . LEU A 1 98 ? 1.613 2.813 13.596 1.00 91.88 98 LEU A N 1
ATOM 806 C CA . LEU A 1 98 ? 1.412 2.5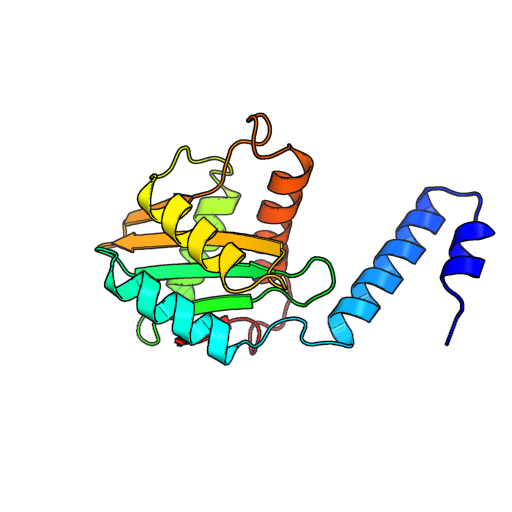69 12.165 1.00 91.88 98 LEU A CA 1
ATOM 807 C C . LEU A 1 98 ? 2.741 2.458 11.412 1.00 91.88 98 LEU A C 1
ATOM 809 O O . LEU A 1 98 ? 2.871 1.631 10.502 1.00 91.88 98 LEU A O 1
ATOM 813 N N . ASN A 1 99 ? 3.762 3.222 11.813 1.00 90.25 99 ASN A N 1
ATOM 814 C CA . ASN A 1 99 ? 5.114 3.026 11.289 1.00 90.25 99 ASN A CA 1
ATOM 815 C C . ASN A 1 99 ? 5.673 1.652 11.690 1.00 90.25 99 ASN A C 1
ATOM 817 O O . ASN A 1 99 ? 6.231 0.950 10.850 1.00 90.25 99 ASN A O 1
ATOM 821 N N . ASN A 1 100 ? 5.487 1.222 12.940 1.00 92.19 100 ASN A N 1
ATOM 822 C CA . ASN A 1 100 ? 5.924 -0.100 13.394 1.00 92.19 100 ASN A CA 1
ATOM 823 C C . ASN A 1 100 ? 5.249 -1.221 12.592 1.00 92.19 100 ASN A C 1
ATOM 825 O O . ASN A 1 100 ? 5.940 -2.113 12.094 1.00 92.19 100 ASN A O 1
ATOM 829 N N . ALA A 1 101 ? 3.931 -1.134 12.383 1.00 93.75 101 ALA A N 1
ATOM 830 C CA . ALA A 1 101 ? 3.192 -2.072 11.537 1.00 93.75 101 ALA A CA 1
ATOM 831 C C . ALA A 1 101 ? 3.735 -2.091 10.097 1.00 93.75 101 ALA A C 1
ATOM 833 O O . ALA A 1 101 ? 3.958 -3.158 9.520 1.00 93.75 101 ALA A O 1
ATOM 834 N N . ARG A 1 102 ? 4.029 -0.914 9.531 1.00 92.94 102 ARG A N 1
ATOM 835 C CA . ARG A 1 102 ? 4.647 -0.783 8.205 1.00 92.94 102 ARG A CA 1
ATOM 836 C C . ARG A 1 102 ? 6.021 -1.457 8.139 1.00 92.94 102 ARG A C 1
ATOM 838 O O . ARG A 1 102 ? 6.304 -2.158 7.170 1.00 92.94 102 ARG A O 1
ATOM 845 N N . GLN A 1 103 ? 6.887 -1.243 9.129 1.00 91.94 103 GLN A N 1
ATOM 846 C CA . GLN A 1 103 ? 8.229 -1.836 9.159 1.00 91.94 103 GLN A CA 1
ATOM 847 C C . GLN A 1 103 ? 8.173 -3.360 9.321 1.00 91.94 103 GLN A C 1
ATOM 849 O O . GLN A 1 103 ? 8.925 -4.066 8.649 1.00 91.94 103 GLN A O 1
ATOM 854 N N . GLU A 1 104 ? 7.271 -3.880 10.162 1.00 95.19 104 GLU A N 1
ATOM 855 C CA . GLU A 1 104 ? 7.043 -5.326 10.309 1.00 95.19 104 GLU A CA 1
ATOM 856 C C . GLU A 1 104 ? 6.593 -5.941 8.977 1.00 95.19 104 GLU A C 1
ATOM 858 O O . GLU A 1 104 ? 7.188 -6.921 8.525 1.00 95.19 104 GLU A O 1
ATOM 863 N N . LEU A 1 105 ? 5.640 -5.305 8.285 1.00 94.25 105 LEU A N 1
ATOM 864 C CA . LEU A 1 105 ? 5.172 -5.739 6.969 1.00 94.25 105 LEU A CA 1
ATOM 865 C C . LEU A 1 105 ? 6.308 -5.795 5.934 1.00 94.25 105 LEU A C 1
ATOM 867 O O . LEU A 1 105 ? 6.481 -6.811 5.265 1.00 94.25 105 LEU A O 1
ATOM 871 N N . LEU A 1 106 ? 7.103 -4.728 5.806 1.00 91.81 106 LEU A N 1
ATOM 872 C CA . LEU A 1 106 ? 8.205 -4.668 4.835 1.00 91.81 106 LEU A CA 1
ATOM 873 C C . LEU A 1 106 ? 9.328 -5.664 5.157 1.00 91.81 106 LEU A C 1
ATOM 875 O O . LEU A 1 106 ? 9.975 -6.188 4.251 1.00 91.81 106 LEU A O 1
ATOM 879 N N . LYS A 1 107 ? 9.558 -5.947 6.443 1.00 93.69 107 LYS A N 1
ATOM 880 C CA . LYS A 1 107 ? 10.550 -6.932 6.885 1.00 93.69 107 LYS A CA 1
ATOM 881 C C . LYS A 1 107 ? 10.125 -8.363 6.556 1.00 93.69 107 LYS A C 1
ATOM 883 O O . LYS A 1 107 ? 10.970 -9.169 6.171 1.00 93.69 107 LYS A O 1
ATOM 888 N N . GLU A 1 108 ? 8.847 -8.689 6.732 1.00 95.38 108 GLU A N 1
ATOM 889 C CA . GLU A 1 108 ? 8.311 -10.024 6.438 1.00 95.38 108 GLU A CA 1
ATOM 890 C C . GLU A 1 108 ? 8.127 -10.271 4.940 1.00 95.38 108 GLU A C 1
ATOM 892 O O . GLU A 1 108 ? 8.276 -11.403 4.478 1.00 95.38 108 GLU A O 1
ATOM 897 N N . HIS A 1 109 ? 7.859 -9.211 4.175 1.00 92.25 109 HIS A N 1
ATOM 898 C CA . HIS A 1 109 ? 7.561 -9.286 2.749 1.00 92.25 109 HIS A CA 1
ATOM 899 C C . HIS A 1 109 ? 8.590 -8.497 1.934 1.00 92.25 109 HIS A C 1
ATOM 901 O O . HIS A 1 109 ? 8.277 -7.411 1.452 1.00 92.25 109 HIS A O 1
ATOM 907 N N . PRO A 1 110 ? 9.803 -9.032 1.695 1.00 88.44 110 PRO A N 1
ATOM 908 C CA . PRO A 1 110 ? 10.876 -8.303 1.005 1.00 88.44 110 PRO A CA 1
ATOM 909 C C . PRO A 1 110 ? 10.539 -7.924 -0.446 1.00 88.44 110 PRO A C 1
ATOM 911 O O . PRO A 1 110 ? 11.153 -7.025 -1.012 1.00 88.44 110 PRO A O 1
ATOM 914 N N . ASN A 1 111 ? 9.551 -8.588 -1.054 1.00 86.56 111 ASN A N 1
ATOM 915 C CA . ASN A 1 111 ? 9.049 -8.233 -2.381 1.00 86.56 111 ASN A CA 1
ATOM 916 C C . ASN A 1 111 ? 7.972 -7.133 -2.350 1.00 86.56 111 ASN A C 1
ATOM 918 O O . ASN A 1 111 ? 7.508 -6.702 -3.407 1.00 86.56 111 ASN A O 1
ATOM 922 N N . VAL A 1 112 ? 7.560 -6.666 -1.172 1.00 88.44 112 VAL A N 1
ATOM 923 C CA . VAL A 1 112 ? 6.822 -5.415 -1.005 1.00 88.44 112 VAL A CA 1
ATOM 924 C C . VAL A 1 112 ? 7.856 -4.317 -0.782 1.00 88.44 112 VAL A C 1
ATOM 926 O O . VAL A 1 112 ? 8.534 -4.282 0.235 1.00 88.44 112 VAL A O 1
ATOM 929 N N . HIS A 1 113 ? 8.004 -3.421 -1.753 1.00 85.62 113 HIS A N 1
ATOM 930 C CA . HIS A 1 113 ? 9.003 -2.349 -1.686 1.00 85.62 113 HIS A CA 1
ATOM 931 C C . HIS A 1 113 ? 8.434 -1.080 -1.043 1.00 85.62 113 HIS A C 1
ATOM 933 O O . HIS A 1 113 ? 9.170 -0.265 -0.490 1.00 85.62 113 HIS A O 1
ATOM 939 N N . LYS A 1 114 ? 7.116 -0.887 -1.151 1.00 87.31 114 LYS A N 1
ATOM 940 C CA . LYS A 1 114 ? 6.401 0.302 -0.683 1.00 87.31 114 LYS A CA 1
ATOM 941 C C . LYS A 1 114 ? 5.152 -0.133 0.058 1.00 87.31 114 LYS A C 1
ATOM 943 O O . LYS A 1 114 ? 4.417 -0.985 -0.438 1.00 87.31 114 LYS A O 1
ATOM 948 N N . ALA A 1 115 ? 4.915 0.480 1.211 1.00 90.19 115 ALA A N 1
ATOM 949 C CA . ALA A 1 115 ? 3.719 0.275 2.007 1.00 90.19 115 ALA A CA 1
ATOM 950 C C . ALA A 1 115 ? 3.276 1.595 2.650 1.00 90.19 115 ALA A C 1
ATOM 952 O O . ALA A 1 115 ? 4.116 2.333 3.175 1.00 90.19 115 ALA A O 1
ATOM 953 N N . ILE A 1 116 ? 1.973 1.860 2.609 1.00 91.44 116 ILE A N 1
ATOM 954 C CA . ILE A 1 116 ? 1.288 2.902 3.378 1.00 91.44 116 ILE A CA 1
ATOM 955 C C . ILE A 1 116 ? 0.282 2.188 4.271 1.00 91.44 116 ILE A C 1
ATOM 957 O O . ILE A 1 116 ? -0.466 1.336 3.790 1.00 91.44 116 ILE A O 1
ATOM 961 N N . VAL A 1 117 ? 0.287 2.526 5.556 1.00 92.88 117 VAL A N 1
ATOM 962 C CA . VAL A 1 117 ? -0.603 1.943 6.562 1.00 92.88 117 VAL A CA 1
ATOM 963 C C . VAL A 1 117 ? -1.495 3.054 7.093 1.00 92.88 117 VAL A C 1
ATOM 965 O O . VAL A 1 117 ? -0.998 4.101 7.511 1.00 92.88 117 VAL A O 1
ATOM 968 N N . ALA A 1 118 ? -2.798 2.819 7.049 1.00 93.44 118 ALA A N 1
ATOM 969 C CA . ALA A 1 118 ? -3.825 3.675 7.611 1.00 93.44 118 ALA A CA 1
ATOM 970 C C . ALA A 1 118 ? -4.645 2.895 8.636 1.00 93.44 118 ALA A C 1
ATOM 972 O O . ALA A 1 118 ? -4.762 1.679 8.530 1.00 93.44 118 ALA A O 1
ATOM 973 N N . GLU A 1 119 ? -5.216 3.599 9.600 1.00 94.31 119 GLU A N 1
ATOM 974 C CA . GLU A 1 119 ? -6.156 3.078 10.584 1.00 94.31 119 GLU A CA 1
ATOM 975 C C . GLU A 1 119 ? -7.432 3.915 10.546 1.00 94.31 119 GLU A C 1
ATOM 977 O O . GLU A 1 119 ? -7.389 5.139 10.374 1.00 94.31 119 GLU A O 1
ATOM 982 N N . ILE A 1 120 ? -8.564 3.248 10.736 1.00 91.94 120 ILE A N 1
ATOM 983 C CA . ILE A 1 120 ? -9.873 3.871 10.845 1.00 91.94 120 ILE A CA 1
ATOM 984 C C . ILE A 1 120 ? -10.513 3.451 12.152 1.00 91.94 120 ILE A C 1
ATOM 986 O O . ILE A 1 120 ? -10.793 2.277 12.373 1.00 91.94 120 ILE A O 1
ATOM 990 N N . ASN A 1 121 ? -10.790 4.426 13.008 1.00 91.44 121 ASN A N 1
ATOM 991 C CA . ASN A 1 121 ? -11.442 4.191 14.287 1.00 91.44 121 ASN A CA 1
ATOM 992 C C . ASN A 1 121 ? -12.601 5.175 14.459 1.00 91.44 121 ASN A C 1
ATOM 994 O O . ASN A 1 121 ? -12.399 6.390 14.450 1.00 91.44 121 ASN A O 1
ATOM 998 N N . ALA A 1 122 ? -13.828 4.656 14.564 1.00 86.62 122 ALA A N 1
ATOM 999 C CA . ALA A 1 122 ? -15.049 5.451 14.721 1.00 86.62 122 ALA A CA 1
ATOM 1000 C C . ALA A 1 122 ? -15.182 6.609 13.700 1.00 86.62 122 ALA A C 1
ATOM 1002 O O . ALA A 1 122 ? -15.619 7.708 14.037 1.00 86.62 122 ALA A O 1
ATOM 1003 N N . GLY A 1 123 ? -14.771 6.372 12.448 1.00 82.75 123 GLY A N 1
ATOM 1004 C CA . GLY A 1 123 ? -14.800 7.368 11.367 1.00 82.75 123 GLY A CA 1
ATOM 1005 C C . GLY A 1 123 ? -13.626 8.355 11.355 1.00 82.75 123 GLY A C 1
ATOM 1006 O O . GLY A 1 123 ? -13.547 9.188 10.456 1.00 82.75 123 GLY A O 1
ATOM 1007 N N . THR A 1 124 ? -12.697 8.256 12.308 1.00 88.62 124 THR A N 1
ATOM 1008 C CA . THR A 1 124 ? -11.435 9.005 12.290 1.00 88.62 124 THR A CA 1
ATOM 1009 C C . THR A 1 124 ? -10.398 8.227 11.493 1.00 88.62 124 THR A C 1
ATOM 1011 O O . THR A 1 124 ? -10.149 7.063 11.793 1.00 88.62 124 THR A O 1
ATOM 1014 N N . ILE A 1 125 ? -9.792 8.875 10.497 1.00 90.81 125 ILE A N 1
ATOM 1015 C CA . ILE A 1 125 ? -8.728 8.302 9.667 1.00 90.81 125 ILE A CA 1
ATOM 1016 C C . ILE A 1 125 ? -7.377 8.809 10.173 1.00 90.81 125 ILE A C 1
ATOM 1018 O O . ILE A 1 125 ? -7.159 10.016 10.259 1.00 90.81 125 ILE A O 1
ATOM 1022 N N . ARG A 1 126 ? -6.467 7.879 10.460 1.00 91.25 126 ARG A N 1
ATOM 1023 C CA . ARG A 1 126 ? -5.043 8.119 10.734 1.00 91.25 126 ARG A CA 1
ATOM 1024 C C . ARG A 1 126 ? -4.221 7.383 9.685 1.00 91.25 126 ARG A C 1
ATOM 1026 O O . ARG A 1 126 ? -4.617 6.305 9.251 1.00 91.25 126 ARG A O 1
ATOM 1033 N N . TYR A 1 127 ? -3.067 7.901 9.290 1.00 90.75 127 TYR A N 1
ATOM 1034 C CA . TYR A 1 127 ? -2.146 7.1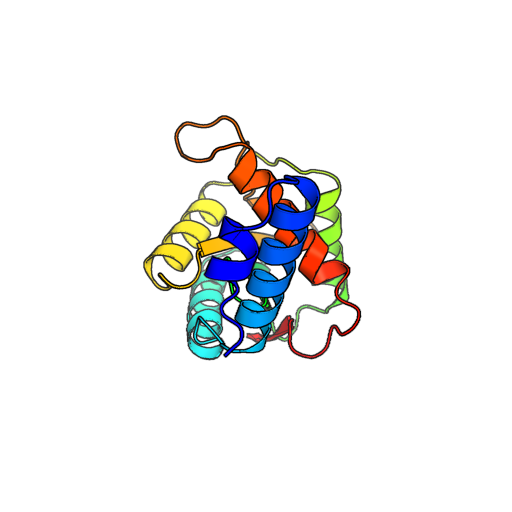51 8.435 1.00 90.75 127 TYR A CA 1
ATOM 1035 C C . TYR A 1 127 ? -0.700 7.536 8.687 1.00 90.75 127 TYR A C 1
ATOM 1037 O O . TYR A 1 127 ? -0.394 8.617 9.177 1.00 90.75 127 TYR A O 1
ATOM 1045 N N . TYR A 1 128 ? 0.202 6.631 8.322 1.00 88.88 128 TYR A N 1
ATOM 1046 C CA . TYR A 1 128 ? 1.627 6.907 8.314 1.00 88.88 128 TYR A CA 1
ATOM 1047 C C . TYR A 1 128 ? 2.124 7.128 6.888 1.00 88.88 128 TYR A C 1
ATOM 1049 O O . TYR A 1 128 ? 2.171 6.195 6.077 1.00 88.88 128 TYR A O 1
ATOM 1057 N N . LEU A 1 129 ? 2.539 8.361 6.599 1.00 85.88 129 LEU A N 1
ATOM 1058 C CA . LEU A 1 129 ? 3.225 8.727 5.365 1.00 85.88 129 LEU A CA 1
ATOM 1059 C C . LEU A 1 129 ? 4.401 9.658 5.709 1.00 85.88 129 LEU A C 1
ATOM 1061 O O . LEU A 1 129 ? 4.179 10.839 5.971 1.00 85.88 129 LEU A O 1
ATOM 1065 N N . PRO A 1 130 ? 5.648 9.145 5.737 1.00 75.31 130 PRO A N 1
ATOM 1066 C CA . PRO A 1 130 ? 6.788 9.914 6.223 1.00 75.31 130 PRO A CA 1
ATOM 1067 C C . PRO A 1 130 ? 7.084 11.122 5.334 1.00 75.31 130 PRO A C 1
ATOM 1069 O O . PRO A 1 130 ? 6.906 11.074 4.116 1.00 75.31 130 PRO A O 1
ATOM 1072 N N . GLU A 1 131 ? 7.613 12.186 5.937 1.00 70.56 131 GLU A N 1
ATOM 1073 C CA . GLU A 1 131 ? 8.082 13.360 5.203 1.00 70.56 131 GLU A CA 1
ATOM 1074 C C . GLU A 1 131 ? 9.269 13.015 4.279 1.00 70.56 131 GLU A C 1
ATOM 1076 O O . GLU A 1 131 ? 10.142 12.207 4.606 1.00 70.56 131 GLU A O 1
ATOM 1081 N N . GLY A 1 132 ? 9.325 13.658 3.109 1.00 60.09 132 GLY A N 1
ATOM 1082 C CA . GLY A 1 132 ? 10.323 13.398 2.064 1.00 60.09 132 GLY A CA 1
ATOM 1083 C C . GLY A 1 132 ? 11.745 13.896 2.355 1.00 60.09 132 GLY A C 1
ATOM 1084 O O . GLY A 1 132 ? 12.600 13.823 1.472 1.00 60.09 132 GLY A O 1
ATOM 1085 N N . SER A 1 133 ? 12.007 14.427 3.545 1.00 58.06 133 SER A N 1
ATOM 1086 C CA . SER A 1 133 ? 13.285 15.040 3.933 1.00 58.06 133 SER A CA 1
ATOM 1087 C C . SER A 1 133 ? 13.916 14.433 5.186 1.00 58.06 133 SER A C 1
ATOM 1089 O O . SER A 1 133 ? 14.851 15.017 5.731 1.00 58.06 133 SER A O 1
ATOM 1091 N N . ASN A 1 134 ? 13.454 13.270 5.650 1.00 59.78 134 ASN A N 1
ATOM 1092 C CA . ASN A 1 134 ? 14.023 12.653 6.847 1.00 59.78 134 ASN A CA 1
ATOM 1093 C C . ASN A 1 134 ? 15.198 11.705 6.527 1.00 59.78 134 ASN A C 1
ATOM 1095 O O . ASN A 1 134 ? 15.447 11.320 5.385 1.00 59.78 134 ASN A O 1
ATOM 1099 N N . THR A 1 135 ? 15.944 11.309 7.560 1.00 57.44 135 THR A N 1
ATOM 1100 C CA . THR A 1 135 ? 17.134 10.441 7.442 1.00 57.44 135 THR A CA 1
ATOM 1101 C C . THR A 1 135 ? 16.839 9.045 6.885 1.00 57.44 135 THR A C 1
ATOM 1103 O O . THR A 1 135 ? 17.768 8.320 6.533 1.00 57.44 135 THR A O 1
ATOM 1106 N N . THR A 1 136 ? 15.563 8.663 6.798 1.00 58.16 136 THR A N 1
ATOM 1107 C CA . THR A 1 136 ? 15.106 7.322 6.414 1.00 58.16 136 THR A CA 1
ATOM 1108 C C . THR A 1 136 ? 14.352 7.285 5.082 1.00 58.16 136 THR A C 1
ATOM 1110 O O . THR A 1 136 ? 14.176 6.207 4.521 1.00 58.16 136 THR A O 1
ATOM 1113 N N . THR A 1 137 ? 13.913 8.436 4.558 1.00 60.91 137 THR A N 1
ATOM 1114 C CA . THR A 1 137 ? 13.021 8.545 3.396 1.00 60.91 137 THR A CA 1
ATOM 1115 C C . THR A 1 137 ? 13.346 9.803 2.590 1.00 60.91 137 THR A C 1
ATOM 1117 O O . THR A 1 137 ? 13.409 10.901 3.133 1.00 60.91 137 THR A O 1
ATOM 1120 N N . ASN A 1 138 ? 13.521 9.662 1.272 1.00 61.62 138 ASN A N 1
ATOM 1121 C CA . ASN A 1 138 ? 13.733 10.800 0.373 1.00 61.62 138 ASN A CA 1
ATOM 1122 C C . ASN A 1 138 ? 12.431 11.230 -0.334 1.00 61.62 138 ASN A C 1
ATOM 1124 O O . ASN A 1 138 ? 11.461 10.475 -0.423 1.00 61.62 138 ASN A O 1
ATOM 1128 N N . PHE A 1 139 ? 12.431 12.436 -0.904 1.00 58.78 139 PHE A N 1
ATOM 1129 C CA . PHE A 1 139 ? 11.272 13.026 -1.584 1.00 58.78 139 PHE A CA 1
ATOM 1130 C C . PHE A 1 139 ? 10.752 12.167 -2.745 1.00 58.78 139 PHE A C 1
ATOM 1132 O O . PHE A 1 139 ? 9.551 12.123 -3.010 1.00 58.78 139 PHE A O 1
ATOM 1139 N N . ILE A 1 140 ? 11.652 11.445 -3.422 1.00 59.19 140 ILE A N 1
ATOM 1140 C CA . ILE A 1 140 ? 11.299 10.516 -4.501 1.00 59.19 140 ILE A CA 1
ATOM 1141 C C . ILE A 1 140 ? 10.434 9.382 -3.945 1.00 59.19 140 ILE A C 1
ATOM 1143 O O . ILE A 1 140 ? 9.380 9.102 -4.505 1.00 59.19 140 ILE A O 1
ATOM 1147 N N . THR A 1 141 ? 10.812 8.813 -2.801 1.00 70.69 141 THR A N 1
ATOM 1148 C CA . THR A 1 141 ? 10.080 7.726 -2.138 1.00 70.69 141 THR A CA 1
ATOM 1149 C C . THR A 1 141 ? 8.666 8.167 -1.768 1.00 70.69 141 THR A C 1
ATOM 1151 O O . THR A 1 141 ? 7.710 7.435 -2.012 1.00 70.69 141 THR A O 1
ATOM 1154 N N . VAL A 1 142 ? 8.495 9.390 -1.253 1.00 70.81 142 VAL A N 1
ATOM 1155 C CA . VAL A 1 142 ? 7.157 9.915 -0.928 1.00 70.81 142 VAL A CA 1
ATOM 1156 C C . VAL A 1 142 ? 6.323 10.154 -2.175 1.00 70.81 142 VAL A C 1
ATOM 1158 O O . VAL A 1 142 ? 5.170 9.736 -2.227 1.00 70.81 142 VAL A O 1
ATOM 1161 N N . ARG A 1 143 ? 6.897 10.755 -3.221 1.00 74.31 143 ARG A N 1
ATOM 1162 C CA . ARG A 1 143 ? 6.194 10.928 -4.499 1.00 74.31 143 ARG A CA 1
ATOM 1163 C C . ARG A 1 143 ? 5.759 9.588 -5.091 1.00 74.31 143 ARG A C 1
ATOM 1165 O O . ARG A 1 143 ? 4.687 9.502 -5.681 1.00 74.31 143 ARG A O 1
ATOM 1172 N N . GLU A 1 144 ? 6.572 8.553 -4.936 1.00 76.12 144 GLU A N 1
ATOM 1173 C CA . GLU A 1 144 ? 6.234 7.200 -5.365 1.00 76.12 144 GLU A CA 1
ATOM 1174 C C . GLU A 1 144 ? 5.152 6.551 -4.494 1.00 76.12 144 GLU A C 1
ATOM 1176 O O . GLU A 1 144 ? 4.316 5.831 -5.032 1.00 76.12 144 GLU A O 1
ATOM 1181 N N . MET A 1 145 ? 5.124 6.822 -3.185 1.00 80.75 145 MET A N 1
ATOM 1182 C CA . MET A 1 145 ? 4.059 6.386 -2.270 1.00 80.75 145 MET A CA 1
ATOM 1183 C C . MET A 1 145 ? 2.727 7.106 -2.549 1.00 80.75 145 MET A C 1
ATOM 1185 O O . MET A 1 145 ? 1.682 6.472 -2.646 1.00 80.75 145 MET A O 1
ATOM 1189 N N . VAL A 1 146 ? 2.742 8.415 -2.796 1.00 80.00 146 VAL A N 1
ATOM 1190 C CA . VAL A 1 146 ? 1.540 9.143 -3.240 1.00 80.00 146 VAL A CA 1
ATOM 1191 C C . VAL A 1 146 ? 1.099 8.657 -4.624 1.00 80.00 146 VAL A C 1
ATOM 1193 O O . VAL A 1 146 ? -0.085 8.436 -4.857 1.00 80.00 146 VAL A O 1
ATOM 1196 N N . GLY A 1 147 ? 2.051 8.417 -5.531 1.00 79.94 147 GLY A N 1
ATOM 1197 C CA . GLY A 1 147 ? 1.781 7.822 -6.840 1.00 79.94 147 GLY A CA 1
ATOM 1198 C C . GLY A 1 147 ? 1.213 6.401 -6.760 1.00 79.94 147 GLY A C 1
ATOM 1199 O O . GLY A 1 147 ? 0.474 5.992 -7.651 1.00 79.94 147 GLY A O 1
ATOM 1200 N N . LEU A 1 148 ? 1.522 5.655 -5.695 1.00 80.69 148 LEU A N 1
ATOM 1201 C CA . LEU A 1 148 ? 0.901 4.370 -5.384 1.00 80.69 148 LEU A CA 1
ATOM 1202 C C . LEU A 1 148 ? -0.595 4.552 -5.087 1.00 80.69 148 LEU A C 1
ATOM 1204 O O . LEU A 1 148 ? -1.407 3.878 -5.720 1.00 80.69 148 LEU A O 1
ATOM 1208 N N . ILE A 1 149 ? -0.962 5.487 -4.204 1.00 83.38 149 ILE A N 1
ATOM 1209 C CA . ILE A 1 149 ? -2.373 5.797 -3.923 1.00 83.38 149 ILE A CA 1
ATOM 1210 C C . ILE A 1 149 ? -3.086 6.228 -5.199 1.00 83.38 149 ILE A C 1
ATOM 1212 O O . ILE A 1 149 ? -4.075 5.604 -5.575 1.00 83.38 149 ILE A O 1
ATOM 1216 N N . ASP A 1 150 ? -2.523 7.203 -5.914 1.00 79.62 150 ASP A N 1
ATOM 1217 C CA . ASP A 1 150 ? -3.063 7.718 -7.174 1.00 79.62 150 ASP A CA 1
ATOM 1218 C C . ASP A 1 150 ? -3.307 6.599 -8.198 1.00 79.62 150 ASP A C 1
ATOM 1220 O O . ASP A 1 150 ? -4.350 6.552 -8.847 1.00 79.62 150 ASP A O 1
ATOM 1224 N N . TYR A 1 151 ? -2.386 5.635 -8.294 1.00 72.62 151 TYR A N 1
ATOM 1225 C CA . TYR A 1 151 ? -2.558 4.472 -9.158 1.00 72.62 151 TYR A CA 1
ATOM 1226 C C . TYR A 1 151 ? -3.705 3.568 -8.691 1.00 72.62 151 TYR A C 1
ATOM 1228 O O . TYR A 1 151 ? -4.507 3.152 -9.524 1.00 72.62 151 TYR A O 1
ATOM 1236 N N . THR A 1 152 ? -3.814 3.271 -7.389 1.00 73.44 152 THR A N 1
ATOM 1237 C CA . THR A 1 152 ? -4.930 2.460 -6.863 1.00 73.44 152 THR A CA 1
ATOM 1238 C C . THR A 1 152 ? -6.289 3.148 -7.001 1.00 73.44 152 THR A C 1
ATOM 1240 O O . THR A 1 152 ? -7.290 2.453 -7.137 1.00 73.44 152 THR A O 1
ATOM 1243 N N . THR A 1 153 ? -6.322 4.484 -7.007 1.00 71.69 153 THR A N 1
ATOM 1244 C CA . THR A 1 153 ? -7.534 5.294 -7.196 1.00 71.69 153 THR A CA 1
ATOM 1245 C C . THR A 1 153 ? -7.938 5.391 -8.672 1.00 71.69 153 THR A C 1
ATOM 1247 O O . THR A 1 153 ? -9.106 5.223 -9.004 1.00 71.69 153 THR A O 1
ATOM 1250 N N . ASN A 1 154 ? -6.984 5.656 -9.575 1.00 62.41 154 ASN A N 1
ATOM 1251 C CA . ASN A 1 154 ? -7.263 5.993 -10.980 1.00 62.41 154 ASN A CA 1
ATOM 1252 C C . ASN A 1 154 ? -7.204 4.810 -11.951 1.00 62.41 154 ASN A C 1
ATOM 1254 O O . ASN A 1 154 ? -7.610 4.950 -13.109 1.00 62.41 154 ASN A O 1
ATOM 1258 N N . SER A 1 155 ? -6.671 3.651 -11.549 1.00 55.28 155 SER A N 1
ATOM 1259 C CA . SER A 1 155 ? -6.716 2.471 -12.414 1.00 55.28 155 SER A CA 1
ATOM 1260 C C . SER A 1 155 ? -8.172 2.008 -12.540 1.00 55.28 155 SER A C 1
ATOM 1262 O O . SER A 1 155 ? -8.756 1.483 -11.600 1.00 55.28 155 SER A O 1
ATOM 1264 N N . SER A 1 156 ? -8.764 2.251 -13.706 1.00 41.22 156 SER A N 1
ATOM 1265 C CA . SER A 1 156 ? -10.190 2.162 -14.045 1.00 41.22 156 SER A CA 1
ATOM 1266 C C . SER A 1 156 ? -10.816 0.746 -14.022 1.00 41.22 156 SER A C 1
ATOM 1268 O O . SER A 1 156 ? -11.696 0.467 -14.833 1.00 41.22 156 SER A O 1
ATOM 1270 N N . GLN A 1 157 ? -10.356 -0.172 -13.160 1.00 45.34 157 GLN A N 1
ATOM 1271 C CA . GLN A 1 157 ? -10.780 -1.583 -13.061 1.00 45.34 157 GLN A CA 1
ATOM 1272 C C . GLN A 1 157 ? -10.604 -2.120 -11.620 1.00 45.34 157 GLN A C 1
ATOM 1274 O O . GLN A 1 157 ? -9.791 -3.010 -11.384 1.00 45.34 157 GLN A O 1
ATOM 1279 N N . SER A 1 158 ? -11.323 -1.545 -10.648 1.00 51.59 158 SER A N 1
ATOM 1280 C CA . SER A 1 158 ? -11.194 -1.780 -9.190 1.00 51.59 158 SER A CA 1
ATOM 1281 C C . SER A 1 158 ? -11.288 -3.240 -8.723 1.00 51.59 158 SER A C 1
ATOM 1283 O O . SER A 1 158 ? -10.834 -3.562 -7.622 1.00 51.59 158 SER A O 1
ATOM 1285 N N . ASP A 1 159 ? -11.834 -4.133 -9.545 1.00 53.56 159 ASP A N 1
ATOM 1286 C CA . ASP A 1 159 ? -12.018 -5.540 -9.204 1.00 53.56 159 ASP A CA 1
ATOM 1287 C C . ASP A 1 159 ? -10.694 -6.306 -9.369 1.00 53.56 159 ASP A C 1
ATOM 1289 O O . ASP A 1 159 ? -10.223 -6.580 -10.474 1.00 53.56 159 ASP A O 1
ATOM 1293 N N . GLY A 1 160 ? -10.063 -6.638 -8.240 1.00 63.84 160 GLY A N 1
ATOM 1294 C CA . GLY A 1 160 ? -8.846 -7.459 -8.176 1.00 63.84 160 GLY A CA 1
ATOM 1295 C C . GLY A 1 160 ? -7.578 -6.742 -7.702 1.00 63.84 160 GLY A C 1
ATOM 1296 O O . GLY A 1 160 ? -6.535 -7.397 -7.604 1.00 63.84 160 GLY A O 1
ATOM 1297 N N . LEU A 1 161 ? -7.658 -5.436 -7.403 1.00 74.50 161 LEU A N 1
ATOM 1298 C CA . LEU A 1 161 ? -6.599 -4.661 -6.727 1.00 74.50 161 LEU A CA 1
ATOM 1299 C C . LEU A 1 161 ? -6.956 -4.267 -5.284 1.00 74.50 161 LEU A C 1
ATOM 1301 O O . LEU A 1 161 ? -6.130 -3.682 -4.587 1.00 74.50 161 LEU A O 1
ATOM 1305 N N . SER A 1 162 ? -8.172 -4.587 -4.839 1.00 83.25 162 SER A N 1
ATOM 1306 C CA . SER A 1 162 ? -8.589 -4.544 -3.438 1.00 83.25 162 SER A CA 1
ATOM 1307 C C . SER A 1 162 ? -8.763 -5.978 -2.946 1.00 83.25 162 SER A C 1
ATOM 1309 O O . SER A 1 162 ? -9.353 -6.805 -3.644 1.00 83.25 162 SER A O 1
ATOM 1311 N N . ILE A 1 163 ? -8.204 -6.279 -1.782 1.00 85.94 163 ILE A N 1
ATOM 1312 C CA . ILE A 1 163 ? -8.207 -7.599 -1.161 1.00 85.94 163 ILE A CA 1
ATOM 1313 C C . ILE A 1 163 ? -8.828 -7.446 0.216 1.00 85.94 163 ILE A C 1
ATOM 1315 O O . ILE A 1 163 ? -8.347 -6.661 1.034 1.00 85.94 163 ILE A O 1
ATOM 1319 N N . THR A 1 164 ? -9.897 -8.194 0.459 1.00 88.06 164 THR A N 1
ATOM 1320 C CA . THR A 1 164 ? -10.436 -8.350 1.803 1.00 88.06 164 THR A CA 1
ATOM 1321 C C . THR A 1 164 ? -9.602 -9.365 2.568 1.00 88.06 164 THR A C 1
ATOM 1323 O O . THR A 1 164 ? -9.211 -10.398 2.013 1.00 88.06 164 THR A O 1
ATOM 1326 N N . TYR A 1 165 ? -9.311 -9.065 3.826 1.00 86.94 165 TYR A N 1
ATOM 1327 C CA . TYR A 1 165 ? -8.679 -9.984 4.764 1.00 86.94 165 TYR A CA 1
ATOM 1328 C C . TYR A 1 165 ? -9.537 -10.136 6.013 1.00 86.94 165 TYR A C 1
ATOM 1330 O O . TYR A 1 165 ? -10.436 -9.308 6.253 1.00 86.94 165 TYR A O 1
#

Sequence (165 aa):
MADWMAEYSNTDNPHERYKILRREMARLRETRSLFDREIVAGTVRRLNERQEGELIVFVANDFGRPMAYRPEDTGIEIQDAVRQAILENKYDEGPDDLNNARQELLKEHPNVHKAIVAEINAGTIRYYLPEGSNTTTNFITVREMVGLIDYTTNSSQSDGLSITY

Radius of gyration: 16.91 Å; chains: 1; bounding box: 38×30×47 Å

Secondary structure (DSSP, 8-state):
---HHHHHHT---HHHHHHHHHHHHHHHHHH---S-HHHHHHHHHHHHTTSSSEEEEEEE-TTS--EEEE-TTS-HHHHHHHHHHHHHS--B---HHHHHHHHHHHHH-TT--EEEEEEEETTEEEEEB--TEETTEEHHHHHHHHHHHHHHHHSS--TTTEEE-